Protein AF-A0A7U4E4L7-F1 (afdb_monomer)

Sequence (76 aa):
MNIQEVKGEEMYCLFAPDGSFQSNTLSPDFPSCVAFIKIMHKKGIGRSFHELCVAGYRVMPVKVTVVVNGDENKPF

Nearest PDB structures (foldseek):
  2m2k-assembly1_A  TM=3.660E-01  e=4.085E+00  Serratia marcescens

Foldseek 3Di:
DPQPDFDKAKWKFKAAQVRDTPVQLTGNDDVSSLVSQVVCVVVVNDNHPVVRVVNVMDIDIDIDTDRDPDDPPDDD

Secondary structure (DSSP, 8-state):
------EEEEEEEEE-TT--B-GGG-BSSHHHHHHHHHHHHHTTSS--HHHHHHTT-EEEEEEEEE---S-TT---

Solvent-accessible surface area (backbone atoms only — not comparable to full-atom values): 4601 Å² total; per-residue (Å²): 132,86,79,69,76,75,51,74,44,71,27,17,28,41,26,43,73,88,68,49,75,43,71,90,29,56,24,77,38,63,70,55,20,53,50,48,38,46,51,36,26,77,69,71,76,50,62,45,64,66,61,38,46,75,70,50,31,44,76,41,82,42,80,43,73,56,81,79,90,73,63,93,85,61,83,132

Mean predicted aligned error: 7.34 Å

Structure (mmCIF, N/CA/C/O backbone):
data_AF-A0A7U4E4L7-F1
#
_entry.id   AF-A0A7U4E4L7-F1
#
loop_
_atom_site.group_PDB
_atom_site.id
_atom_site.type_symbol
_atom_site.label_atom_id
_atom_site.label_alt_id
_atom_site.label_comp_id
_atom_site.label_asym_id
_atom_site.label_entity_id
_atom_site.label_seq_id
_atom_site.pdbx_PDB_ins_code
_atom_site.Cartn_x
_atom_site.Cartn_y
_atom_site.Cartn_z
_atom_site.occupancy
_atom_site.B_iso_or_equiv
_atom_site.auth_seq_id
_atom_site.auth_comp_id
_atom_site.auth_asym_id
_atom_site.auth_atom_id
_atom_site.pdbx_PDB_model_num
ATOM 1 N N . MET A 1 1 ? -18.452 -13.796 27.983 1.00 37.38 1 MET A N 1
ATOM 2 C CA . MET A 1 1 ? -17.586 -13.174 26.960 1.00 37.38 1 MET A CA 1
ATOM 3 C C . MET A 1 1 ? -18.236 -11.862 26.567 1.00 37.38 1 MET A C 1
ATOM 5 O O . MET A 1 1 ? -19.279 -11.904 25.931 1.00 37.38 1 MET A O 1
ATOM 9 N N . ASN A 1 2 ? -17.689 -10.726 27.006 1.00 38.38 2 ASN A N 1
ATOM 10 C CA . ASN A 1 2 ? -18.082 -9.432 26.449 1.00 38.38 2 ASN A CA 1
ATOM 11 C C . ASN A 1 2 ? -17.480 -9.369 25.048 1.00 38.38 2 ASN A C 1
ATOM 13 O O . ASN A 1 2 ? -16.261 -9.302 24.908 1.00 38.38 2 ASN A O 1
ATOM 17 N N . ILE A 1 3 ? -18.322 -9.499 24.028 1.00 47.50 3 ILE A N 1
ATOM 18 C CA . ILE A 1 3 ? -17.914 -9.277 22.643 1.00 47.50 3 ILE A CA 1
ATOM 19 C C . ILE A 1 3 ? -17.687 -7.771 22.537 1.00 47.50 3 ILE A C 1
ATOM 21 O O . ILE A 1 3 ? -18.642 -6.999 22.554 1.00 47.50 3 ILE A O 1
ATOM 25 N N . GLN A 1 4 ? -16.417 -7.369 22.559 1.00 54.09 4 GLN A N 1
ATOM 26 C CA . GLN A 1 4 ? -16.014 -5.982 22.368 1.00 54.09 4 GLN A CA 1
ATOM 27 C C . GLN A 1 4 ? -16.492 -5.512 20.990 1.00 54.09 4 GLN A C 1
ATOM 29 O O . GLN A 1 4 ? -16.497 -6.293 20.034 1.00 54.09 4 GLN A O 1
ATOM 34 N N . GLU A 1 5 ? -16.958 -4.266 20.914 1.00 52.34 5 GLU A N 1
ATOM 35 C CA . GLU A 1 5 ? -17.537 -3.678 19.707 1.00 52.34 5 GLU A CA 1
ATOM 36 C C . GLU A 1 5 ? -16.575 -3.818 18.524 1.00 52.34 5 GLU A C 1
ATOM 38 O O . GLU A 1 5 ? -15.462 -3.294 18.522 1.00 52.34 5 GLU A O 1
ATOM 43 N N . VAL A 1 6 ? -17.016 -4.538 17.493 1.00 53.91 6 VAL A N 1
ATOM 44 C CA . VAL A 1 6 ? -16.305 -4.607 16.219 1.00 53.91 6 VAL A CA 1
ATOM 45 C C . VAL A 1 6 ? -16.458 -3.251 15.542 1.00 53.91 6 VAL A C 1
ATOM 47 O O . VAL A 1 6 ? -17.442 -2.992 14.848 1.00 53.91 6 VAL A O 1
ATOM 50 N N . LYS A 1 7 ? -15.485 -2.365 15.751 1.00 59.31 7 LYS A N 1
ATOM 51 C CA . LYS A 1 7 ? -15.440 -1.083 15.055 1.00 59.31 7 LYS A CA 1
ATOM 52 C C . LYS A 1 7 ? -14.882 -1.311 13.652 1.00 59.31 7 LYS A C 1
ATOM 54 O O . LYS A 1 7 ? -13.729 -1.708 13.482 1.00 59.31 7 LYS A O 1
ATOM 59 N N . GLY A 1 8 ? -15.742 -1.136 12.652 1.00 60.19 8 GLY A N 1
ATOM 60 C CA . GLY A 1 8 ? -15.354 -1.142 11.247 1.00 60.19 8 GLY A CA 1
ATOM 61 C C . GLY A 1 8 ? -14.887 0.248 10.840 1.00 60.19 8 GLY A C 1
ATOM 62 O O . GLY A 1 8 ? -15.703 1.166 10.797 1.00 60.19 8 GLY A O 1
ATOM 63 N N . GLU A 1 9 ? -13.603 0.403 10.534 1.00 77.75 9 GLU A N 1
ATOM 64 C CA . GLU A 1 9 ? -13.051 1.666 10.035 1.00 77.75 9 GLU A CA 1
ATOM 65 C C . GLU A 1 9 ? -12.687 1.521 8.553 1.00 77.75 9 GLU A C 1
ATOM 67 O O . GLU A 1 9 ? -12.060 0.539 8.142 1.00 77.75 9 GLU A O 1
ATOM 72 N N . GLU A 1 10 ? -13.137 2.477 7.734 1.00 86.12 10 GLU A N 1
ATOM 73 C CA . GLU A 1 10 ? -12.673 2.593 6.354 1.00 86.12 10 GLU A CA 1
ATOM 74 C C . GLU A 1 10 ? -11.266 3.187 6.371 1.00 86.12 10 GLU A C 1
ATOM 76 O O . GLU A 1 10 ? -11.026 4.244 6.950 1.00 86.12 10 GLU A O 1
ATOM 81 N N . MET A 1 11 ? -10.332 2.474 5.759 1.00 94.38 11 MET A N 1
ATOM 82 C CA . MET A 1 11 ? -8.927 2.845 5.666 1.00 94.38 11 MET A CA 1
ATOM 83 C C . MET A 1 11 ? -8.455 2.664 4.226 1.00 94.38 11 MET A C 1
ATOM 85 O O . MET A 1 11 ? -9.171 2.131 3.383 1.00 94.38 11 MET A O 1
ATOM 89 N N . TYR A 1 12 ? -7.229 3.072 3.933 1.00 96.25 12 TYR A N 1
ATOM 90 C CA . TYR A 1 12 ? -6.601 2.930 2.626 1.00 96.25 12 TYR A CA 1
ATOM 91 C C . TYR A 1 12 ? -5.318 2.127 2.754 1.00 96.25 12 TYR A C 1
ATOM 93 O O . TYR A 1 12 ? -4.577 2.281 3.723 1.00 96.25 12 TYR A O 1
ATOM 101 N N . CYS A 1 13 ? -5.051 1.274 1.770 1.00 96.88 13 CYS A N 1
ATOM 102 C CA . CYS A 1 13 ? -3.826 0.490 1.733 1.00 96.88 13 CYS A CA 1
ATOM 103 C C . CYS A 1 13 ? -3.390 0.186 0.300 1.00 96.88 13 CYS A C 1
ATOM 105 O O . CYS A 1 13 ? -4.217 0.111 -0.610 1.00 96.88 13 CYS A O 1
ATOM 107 N N . LEU A 1 14 ? -2.089 -0.009 0.104 1.00 97.81 14 LEU A N 1
ATOM 108 C CA . LEU A 1 14 ? -1.502 -0.461 -1.146 1.00 97.81 14 LEU A CA 1
ATOM 109 C C . LEU A 1 14 ? -1.702 -1.974 -1.332 1.00 97.81 14 LEU A C 1
ATOM 111 O O . LEU A 1 14 ? -1.374 -2.785 -0.466 1.00 97.81 14 LEU A O 1
ATOM 115 N N . PHE A 1 15 ? -2.174 -2.348 -2.513 1.00 98.06 15 PHE A N 1
ATOM 116 C CA . PHE A 1 15 ? -2.275 -3.720 -2.986 1.00 98.06 15 PHE A CA 1
ATOM 117 C C . PHE A 1 15 ? -1.335 -3.933 -4.163 1.00 98.06 15 PHE A C 1
ATOM 119 O O . PHE A 1 15 ? -1.208 -3.071 -5.040 1.00 98.06 15 PHE A O 1
ATOM 126 N N . ALA A 1 16 ? -0.681 -5.087 -4.174 1.00 97.25 16 ALA A N 1
ATOM 127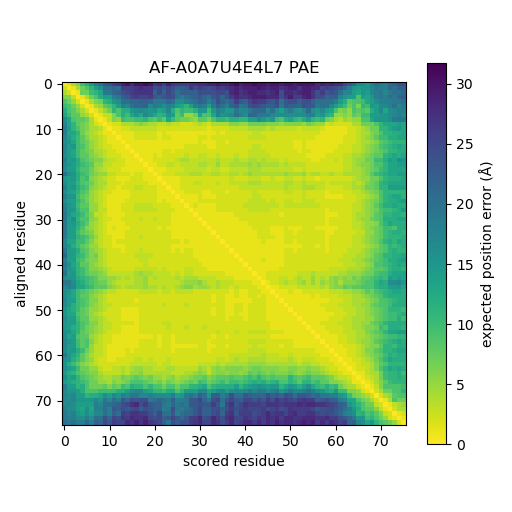 C CA . ALA A 1 16 ? 0.087 -5.551 -5.316 1.00 97.25 16 ALA A CA 1
ATOM 128 C C . ALA A 1 16 ? -0.840 -6.078 -6.431 1.00 97.25 16 ALA A C 1
ATOM 130 O O . ALA A 1 16 ? -2.012 -6.366 -6.174 1.00 97.25 16 ALA A O 1
ATOM 131 N N . PRO A 1 17 ? -0.339 -6.222 -7.673 1.00 97.06 17 PRO A N 1
ATOM 132 C CA . PRO A 1 17 ? -1.137 -6.710 -8.802 1.00 97.06 17 PRO A CA 1
ATOM 133 C C . PRO A 1 17 ? -1.733 -8.109 -8.600 1.00 97.06 17 PRO A C 1
ATOM 135 O O . PRO A 1 17 ? -2.744 -8.440 -9.211 1.00 97.06 17 PRO A O 1
ATOM 138 N N . ASP A 1 18 ? -1.110 -8.925 -7.750 1.00 96.50 18 ASP A N 1
ATOM 139 C CA . ASP A 1 18 ? -1.571 -10.265 -7.377 1.00 96.50 18 ASP A CA 1
ATOM 140 C C . ASP A 1 18 ? -2.661 -10.252 -6.286 1.00 96.50 18 ASP A C 1
ATOM 142 O O . ASP A 1 18 ? -3.121 -11.307 -5.853 1.00 96.50 18 ASP A O 1
ATOM 146 N N . GLY A 1 19 ? -3.080 -9.066 -5.833 1.00 93.88 19 GLY A N 1
ATOM 147 C CA . GLY A 1 19 ? -4.061 -8.888 -4.768 1.00 93.88 19 GLY A CA 1
ATOM 148 C C . GLY A 1 19 ? -3.476 -8.976 -3.358 1.00 93.88 19 GLY A C 1
ATOM 149 O O . GLY A 1 19 ? -4.231 -8.888 -2.389 1.00 93.88 19 GLY A O 1
ATOM 150 N N . SER A 1 20 ? -2.156 -9.118 -3.205 1.00 95.50 20 SER A N 1
ATOM 151 C CA . SER A 1 20 ? -1.530 -9.164 -1.884 1.00 95.50 20 SER A CA 1
ATOM 152 C C . SER A 1 20 ? -1.512 -7.791 -1.201 1.00 95.50 20 SER A C 1
ATOM 154 O O . SER A 1 20 ? -1.176 -6.753 -1.783 1.00 95.50 20 SER A O 1
ATOM 156 N N . PHE A 1 21 ? -1.884 -7.806 0.077 1.00 92.69 21 PHE A N 1
ATOM 157 C CA . PHE A 1 21 ? -2.041 -6.631 0.929 1.00 92.69 21 PHE A CA 1
ATOM 158 C C . PHE A 1 21 ? -0.704 -6.174 1.527 1.00 92.69 21 PHE A C 1
ATOM 160 O O . PHE A 1 21 ? -0.007 -6.959 2.169 1.00 92.69 21 PHE A O 1
ATOM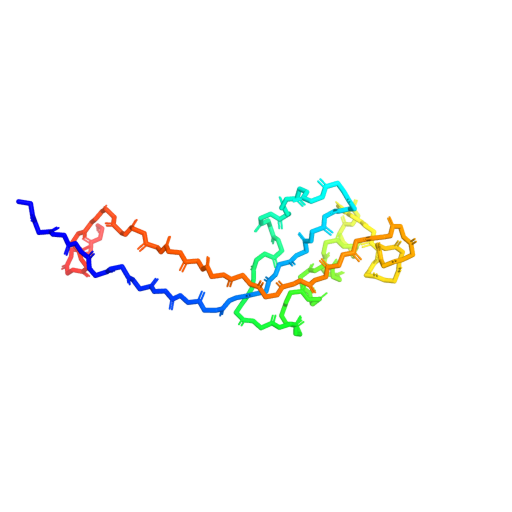 167 N N . GLN A 1 22 ? -0.369 -4.889 1.373 1.00 95.12 22 GLN A N 1
ATOM 168 C CA . GLN A 1 22 ? 0.851 -4.293 1.929 1.00 95.12 22 GLN A CA 1
ATOM 169 C C . GLN A 1 22 ? 0.540 -3.572 3.245 1.00 95.12 22 GLN A C 1
ATOM 171 O O . GLN A 1 22 ? 0.429 -2.346 3.297 1.00 95.12 22 GLN A O 1
ATOM 176 N N . SER A 1 23 ? 0.378 -4.349 4.320 1.00 92.19 23 SER A N 1
ATOM 177 C CA . SER A 1 23 ? -0.129 -3.892 5.628 1.00 92.19 23 SER A CA 1
ATOM 178 C C . SER A 1 23 ? 0.587 -2.680 6.222 1.00 92.19 23 SER A C 1
ATOM 180 O O . SER A 1 23 ? -0.035 -1.870 6.904 1.00 92.19 23 SER A O 1
ATOM 182 N N . ASN A 1 24 ? 1.874 -2.513 5.929 1.00 92.25 24 ASN A N 1
ATOM 183 C CA . ASN A 1 24 ? 2.669 -1.369 6.364 1.00 92.25 24 ASN A CA 1
ATOM 184 C C . ASN A 1 24 ? 2.183 -0.026 5.796 1.00 92.25 24 ASN A C 1
ATOM 186 O O . ASN A 1 24 ? 2.498 1.008 6.367 1.00 92.25 24 ASN A O 1
ATOM 190 N N . THR A 1 25 ? 1.433 -0.025 4.694 1.00 95.12 25 THR A N 1
ATOM 191 C CA . THR A 1 25 ? 0.882 1.192 4.078 1.00 95.12 25 THR A CA 1
ATOM 192 C C . THR A 1 25 ? -0.535 1.526 4.543 1.00 95.12 25 THR A C 1
ATOM 194 O O . THR A 1 25 ? -1.091 2.525 4.092 1.00 95.12 25 THR A O 1
ATOM 197 N N . LEU A 1 26 ? -1.115 0.723 5.443 1.00 95.56 26 LEU A N 1
ATOM 198 C CA . LEU A 1 26 ? -2.456 0.952 5.970 1.00 95.56 26 LEU A CA 1
ATOM 199 C C . LEU A 1 26 ? -2.528 2.320 6.661 1.00 95.56 26 LEU A C 1
ATOM 201 O O . LEU A 1 26 ? -1.708 2.648 7.517 1.00 95.56 26 LEU A O 1
ATOM 205 N N . SER A 1 27 ? -3.493 3.142 6.270 1.00 95.44 27 SER A N 1
ATOM 206 C CA . SER A 1 27 ? -3.627 4.520 6.747 1.00 95.44 27 SER A CA 1
ATOM 207 C C . SER A 1 27 ? -5.090 4.966 6.742 1.00 95.44 27 SER A C 1
ATOM 209 O O . SER A 1 27 ? -5.879 4.416 5.977 1.00 95.44 27 SER A O 1
ATOM 211 N N . PRO A 1 28 ? -5.474 5.953 7.570 1.00 94.31 28 PRO A N 1
ATOM 212 C CA . PRO A 1 28 ? -6.870 6.390 7.689 1.00 94.31 28 PRO A CA 1
ATOM 213 C C . PRO A 1 28 ? -7.417 7.035 6.408 1.00 94.31 28 PRO A C 1
ATOM 215 O O . PRO A 1 28 ? -8.618 7.019 6.167 1.00 94.31 28 PRO A O 1
ATOM 218 N N . ASP A 1 29 ? -6.546 7.578 5.560 1.00 95.19 29 ASP A N 1
ATOM 219 C CA . ASP A 1 29 ? -6.923 8.244 4.319 1.00 95.19 29 ASP A CA 1
ATOM 220 C C . ASP A 1 29 ? -5.884 8.005 3.208 1.00 95.19 29 ASP A C 1
ATOM 222 O O . ASP A 1 29 ? -4.745 7.579 3.447 1.00 95.19 29 ASP A O 1
ATOM 226 N N . PHE A 1 30 ? -6.290 8.273 1.965 1.00 95.31 30 PHE A N 1
ATOM 227 C CA . PHE A 1 30 ? -5.444 8.105 0.785 1.00 95.31 30 PHE A CA 1
ATOM 228 C C . PHE A 1 30 ? -4.168 8.975 0.822 1.00 95.31 30 PHE A C 1
ATOM 230 O O . PHE A 1 30 ? -3.084 8.420 0.608 1.00 95.31 30 PHE A O 1
ATOM 237 N N . PRO A 1 31 ? -4.227 10.299 1.100 1.00 97.12 31 PRO A N 1
ATOM 238 C CA . PRO A 1 31 ? -3.024 11.120 1.252 1.00 97.12 31 PRO A CA 1
ATOM 239 C C . PRO A 1 31 ? -2.008 10.558 2.250 1.00 97.12 31 PRO A C 1
ATOM 241 O O . PRO A 1 31 ? -0.817 10.512 1.939 1.00 97.12 31 PRO A O 1
ATOM 244 N N . SER A 1 32 ? -2.466 10.090 3.409 1.00 96.88 32 SER A N 1
ATOM 245 C CA . SER A 1 32 ? -1.643 9.494 4.462 1.00 96.88 32 SER A CA 1
ATOM 246 C C . SER A 1 32 ? -0.973 8.203 3.985 1.00 96.88 32 SER A C 1
ATOM 248 O O . SER A 1 32 ? 0.241 8.049 4.139 1.00 96.88 32 SER A O 1
ATOM 250 N N . CYS A 1 33 ? -1.715 7.333 3.288 1.00 96.88 33 CYS A N 1
ATOM 251 C CA . CYS A 1 33 ? -1.169 6.122 2.666 1.00 96.88 33 CYS A CA 1
ATOM 252 C C . CYS A 1 33 ? -0.043 6.461 1.668 1.00 96.88 33 CYS A C 1
ATOM 254 O O . CYS A 1 33 ? 1.044 5.876 1.702 1.00 96.88 33 CYS A O 1
ATOM 256 N N . VAL A 1 34 ? -0.269 7.442 0.788 1.00 97.19 34 VAL A N 1
ATOM 257 C CA . VAL A 1 34 ? 0.728 7.879 -0.205 1.00 97.19 34 VAL A CA 1
ATOM 258 C C . VAL A 1 34 ? 1.926 8.561 0.462 1.00 97.19 34 VAL A C 1
ATOM 260 O O . VAL A 1 34 ? 3.070 8.359 0.040 1.00 97.19 34 VAL A O 1
ATOM 263 N N . ALA A 1 35 ? 1.702 9.341 1.522 1.00 97.31 35 ALA A N 1
ATOM 264 C CA . ALA A 1 35 ? 2.766 9.956 2.307 1.00 97.31 35 ALA A CA 1
ATOM 265 C C . ALA A 1 35 ? 3.668 8.893 2.945 1.00 97.31 35 ALA A C 1
ATOM 267 O O . ALA A 1 35 ? 4.894 9.022 2.880 1.00 97.31 35 ALA A O 1
ATOM 268 N N . PHE A 1 36 ? 3.088 7.812 3.471 1.00 96.31 36 PHE A N 1
ATOM 269 C CA . PHE A 1 36 ? 3.848 6.695 4.021 1.00 96.31 36 PHE A CA 1
ATOM 270 C C . PHE A 1 36 ? 4.708 6.005 2.954 1.00 96.31 36 PHE A C 1
ATOM 272 O O . PHE A 1 36 ? 5.914 5.842 3.139 1.00 96.31 36 PHE A O 1
ATOM 279 N N . ILE A 1 37 ? 4.140 5.710 1.780 1.00 97.31 37 ILE A N 1
ATOM 280 C CA . ILE A 1 37 ? 4.888 5.158 0.633 1.00 97.31 37 ILE A CA 1
ATOM 281 C C . ILE A 1 37 ? 6.061 6.075 0.254 1.00 97.31 37 ILE A C 1
ATOM 283 O O . ILE A 1 37 ? 7.183 5.618 0.023 1.00 97.31 37 ILE A O 1
ATOM 287 N N . LYS A 1 38 ? 5.839 7.395 0.243 1.00 97.06 38 LYS A N 1
ATOM 288 C CA . LYS A 1 38 ? 6.888 8.384 -0.037 1.00 97.06 38 LYS A CA 1
ATOM 289 C C . LYS A 1 38 ? 7.995 8.372 1.021 1.00 97.06 38 LYS A C 1
ATOM 291 O O . LYS A 1 38 ? 9.161 8.540 0.662 1.00 97.06 38 LYS A O 1
ATOM 296 N N . ILE A 1 39 ? 7.662 8.180 2.298 1.00 96.56 39 ILE A N 1
ATOM 297 C CA . ILE A 1 39 ? 8.646 8.029 3.380 1.00 96.56 39 ILE A CA 1
ATOM 298 C C . ILE A 1 39 ? 9.468 6.752 3.174 1.00 96.56 39 ILE A C 1
ATOM 300 O O . ILE A 1 39 ? 10.696 6.819 3.215 1.00 96.56 39 ILE A O 1
ATOM 304 N N . MET A 1 40 ? 8.819 5.625 2.878 1.00 95.44 40 MET A N 1
ATOM 305 C CA . MET A 1 40 ? 9.486 4.341 2.628 1.00 95.44 40 MET A CA 1
ATOM 306 C C . MET A 1 40 ? 10.472 4.428 1.459 1.00 95.44 40 MET A C 1
ATOM 308 O O . MET A 1 40 ? 11.616 3.989 1.579 1.00 95.44 40 MET A O 1
ATOM 312 N N . HIS A 1 41 ? 10.069 5.079 0.365 1.00 97.44 41 HIS A N 1
ATOM 313 C CA . HIS A 1 41 ? 10.952 5.354 -0.766 1.00 97.44 41 HIS A CA 1
ATOM 314 C C . HIS A 1 41 ? 12.147 6.230 -0.365 1.00 97.44 41 HIS A C 1
ATOM 316 O O . HIS A 1 41 ? 13.290 5.876 -0.637 1.00 97.44 41 HIS A O 1
ATOM 322 N N . LYS A 1 42 ? 11.912 7.337 0.357 1.00 96.81 42 LYS A N 1
ATOM 323 C CA . LYS A 1 42 ? 12.989 8.219 0.847 1.00 96.81 42 LYS A CA 1
ATOM 324 C C . LYS A 1 42 ? 13.991 7.509 1.761 1.00 96.81 42 LYS A C 1
ATOM 326 O O . LYS A 1 42 ? 15.119 7.972 1.890 1.00 96.81 42 LYS A O 1
ATOM 331 N N . LYS A 1 43 ? 13.577 6.428 2.425 1.00 96.19 43 LYS A N 1
ATOM 332 C CA . LYS A 1 43 ? 14.430 5.606 3.292 1.00 96.19 43 LYS A CA 1
ATOM 333 C C . LYS A 1 43 ? 15.086 4.427 2.564 1.00 96.19 43 LYS A C 1
ATOM 335 O O . LYS A 1 43 ? 15.832 3.694 3.199 1.00 96.19 43 LYS A O 1
ATOM 340 N N . GLY A 1 44 ? 14.836 4.250 1.264 1.00 95.25 44 GLY A N 1
ATOM 341 C CA . GLY A 1 44 ? 15.395 3.154 0.467 1.00 95.25 44 GLY A CA 1
ATOM 342 C C . GLY A 1 44 ? 14.753 1.789 0.734 1.00 95.25 44 GLY A C 1
ATOM 343 O O . GLY A 1 44 ? 15.310 0.770 0.347 1.00 95.25 44 GLY A O 1
ATOM 344 N N . ILE A 1 45 ? 13.590 1.755 1.394 1.00 92.62 45 ILE A N 1
ATOM 345 C CA . ILE A 1 45 ? 12.884 0.521 1.792 1.00 92.62 45 ILE A CA 1
ATOM 346 C C . ILE A 1 45 ? 11.813 0.139 0.747 1.00 92.62 45 ILE A C 1
ATOM 348 O O . ILE A 1 45 ? 11.151 -0.888 0.849 1.00 92.62 45 ILE A O 1
ATOM 352 N N . GLY A 1 46 ? 11.630 0.955 -0.293 1.00 92.69 46 GLY A N 1
ATOM 353 C CA . GLY A 1 46 ? 10.658 0.704 -1.352 1.00 92.69 46 GLY A CA 1
ATOM 354 C C . GLY A 1 46 ? 10.851 1.612 -2.561 1.00 92.69 46 GLY A C 1
ATOM 355 O O . GLY A 1 46 ? 11.829 2.351 -2.651 1.00 92.69 46 GLY A O 1
ATOM 356 N N . ARG A 1 47 ? 9.894 1.553 -3.488 1.00 95.94 47 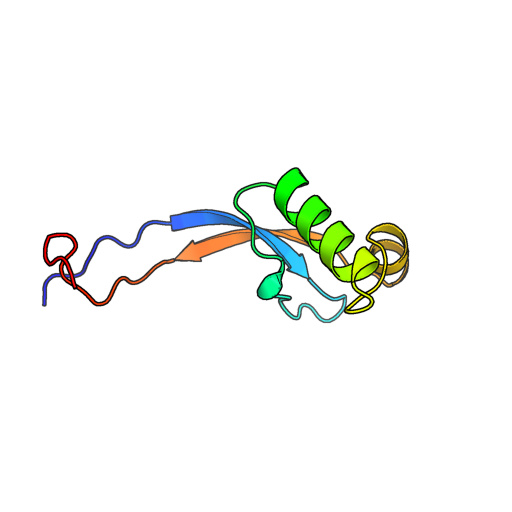ARG A N 1
ATOM 357 C CA . ARG A 1 47 ? 9.857 2.371 -4.709 1.00 95.94 47 ARG A CA 1
ATOM 358 C C . ARG A 1 47 ? 8.939 3.575 -4.534 1.00 95.94 47 ARG A C 1
ATOM 360 O O . ARG A 1 47 ? 8.093 3.597 -3.639 1.00 95.94 47 ARG A O 1
ATOM 367 N N . SER A 1 48 ? 9.088 4.578 -5.392 1.00 97.19 48 SER A N 1
ATOM 368 C CA . SER A 1 48 ? 8.168 5.712 -5.420 1.00 97.19 48 SER A CA 1
ATOM 369 C C . SER A 1 48 ? 6.741 5.263 -5.751 1.00 97.19 48 SER A C 1
ATOM 371 O O . SER A 1 48 ? 6.517 4.256 -6.424 1.00 97.19 48 SER A O 1
ATOM 373 N N . PHE A 1 49 ? 5.754 6.053 -5.324 1.00 96.75 49 PHE A N 1
ATOM 374 C CA . PHE A 1 49 ? 4.350 5.785 -5.641 1.00 96.75 49 PHE A CA 1
ATOM 375 C C . PHE A 1 49 ? 4.101 5.673 -7.156 1.00 96.75 49 PHE A C 1
ATOM 377 O O . PHE A 1 49 ? 3.353 4.808 -7.595 1.00 96.75 49 PHE A O 1
ATOM 384 N N . HIS A 1 50 ? 4.776 6.496 -7.964 1.00 97.50 50 HIS A N 1
ATOM 385 C CA . HIS A 1 50 ? 4.660 6.438 -9.420 1.00 97.50 50 HIS A CA 1
ATOM 386 C C . HIS A 1 50 ? 5.165 5.104 -9.992 1.00 97.50 50 HIS A C 1
ATOM 388 O O . HIS A 1 50 ? 4.446 4.460 -10.752 1.00 97.50 50 HIS A O 1
ATOM 394 N N . GLU A 1 51 ? 6.356 4.653 -9.589 1.00 97.88 51 GLU A N 1
ATOM 395 C CA . GLU A 1 51 ? 6.914 3.366 -10.031 1.00 97.88 51 GLU A CA 1
ATOM 396 C C . GLU A 1 51 ? 6.030 2.185 -9.620 1.00 97.88 51 GLU A C 1
ATOM 398 O O . GLU A 1 51 ? 5.854 1.244 -10.391 1.00 97.88 51 GLU A O 1
ATOM 403 N N . LEU A 1 52 ? 5.442 2.244 -8.423 1.00 97.25 52 LEU A N 1
ATOM 404 C CA . LEU A 1 52 ? 4.492 1.239 -7.945 1.00 97.25 52 LEU A CA 1
ATOM 405 C C . LEU A 1 52 ? 3.224 1.215 -8.808 1.00 97.25 52 LEU A C 1
ATOM 407 O O . LEU A 1 52 ? 2.793 0.144 -9.232 1.00 97.25 52 LEU A O 1
ATOM 411 N N . CYS A 1 53 ? 2.661 2.379 -9.140 1.00 97.06 53 CYS A N 1
ATOM 412 C CA . CYS A 1 53 ? 1.502 2.475 -10.027 1.00 97.06 53 CYS A CA 1
ATOM 413 C C . CYS A 1 53 ? 1.786 1.911 -11.427 1.00 97.06 53 CYS A C 1
ATOM 415 O O . CYS A 1 53 ? 0.943 1.189 -11.971 1.00 97.06 53 CYS A O 1
ATOM 417 N N . VAL A 1 54 ? 2.968 2.193 -11.989 1.00 97.94 54 VAL A N 1
ATOM 418 C CA . VAL A 1 54 ? 3.425 1.627 -13.273 1.00 97.94 54 VAL A CA 1
ATOM 419 C C . VAL A 1 54 ? 3.577 0.108 -13.180 1.00 97.94 54 VAL A C 1
ATOM 421 O O . VAL A 1 54 ? 3.171 -0.603 -14.093 1.00 97.94 54 VAL A O 1
ATOM 424 N N . ALA A 1 55 ? 4.071 -0.403 -12.051 1.00 97.19 55 ALA A N 1
ATOM 425 C CA . ALA A 1 55 ? 4.164 -1.836 -11.772 1.00 97.19 55 ALA A CA 1
ATOM 426 C C . ALA A 1 55 ? 2.809 -2.504 -11.452 1.00 97.19 55 ALA A C 1
ATOM 428 O O . ALA A 1 55 ? 2.778 -3.688 -11.131 1.00 97.19 55 ALA A O 1
ATOM 429 N N . GLY A 1 56 ? 1.694 -1.770 -11.527 1.00 97.56 56 GLY A N 1
ATOM 430 C CA . GLY A 1 56 ? 0.340 -2.303 -11.351 1.00 97.56 56 GLY A CA 1
ATOM 431 C C . GLY A 1 56 ? -0.194 -2.272 -9.916 1.00 97.56 56 GLY A C 1
ATOM 432 O O . GLY A 1 56 ? -1.316 -2.716 -9.691 1.00 97.56 56 GLY A O 1
ATOM 433 N N . TYR A 1 57 ? 0.550 -1.723 -8.954 1.00 98.12 57 TYR A N 1
ATOM 434 C CA . TYR A 1 57 ? 0.057 -1.564 -7.585 1.00 98.12 57 TYR A CA 1
ATOM 435 C C . TYR A 1 57 ? -1.043 -0.503 -7.521 1.00 98.12 57 TYR A C 1
ATOM 437 O O . TYR A 1 57 ? -1.029 0.475 -8.278 1.00 98.12 57 TYR A O 1
ATOM 445 N N . ARG A 1 58 ? -1.992 -0.665 -6.598 1.00 97.75 58 ARG A N 1
ATOM 446 C CA . ARG A 1 58 ? -3.116 0.264 -6.415 1.00 97.75 58 ARG A CA 1
ATOM 447 C C . ARG A 1 5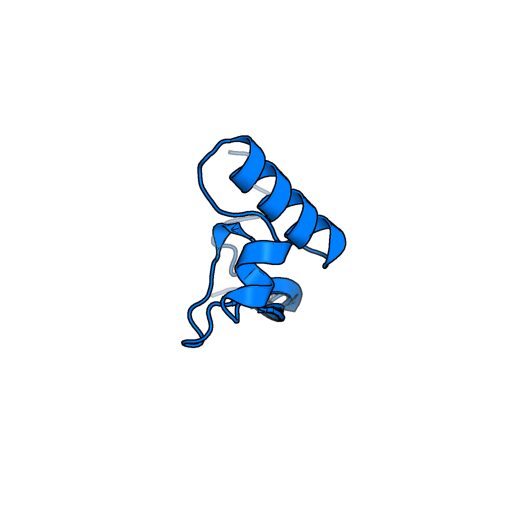8 ? -3.366 0.513 -4.937 1.00 97.75 58 ARG A C 1
ATOM 449 O O . ARG A 1 58 ? -3.351 -0.423 -4.149 1.00 97.75 58 ARG A O 1
ATOM 456 N N . VAL A 1 59 ? -3.613 1.766 -4.566 1.00 97.44 59 VAL A N 1
ATOM 457 C CA . VAL A 1 59 ? -4.151 2.083 -3.238 1.00 97.44 59 VAL A CA 1
ATOM 458 C C . VAL A 1 59 ? -5.661 1.919 -3.308 1.00 97.44 59 VAL A C 1
ATOM 460 O O . VAL A 1 59 ? -6.302 2.519 -4.170 1.00 97.44 59 VAL A O 1
ATOM 463 N N . MET A 1 60 ? -6.214 1.090 -2.430 1.00 96.38 60 MET A N 1
ATOM 464 C CA . MET A 1 60 ? -7.636 0.764 -2.396 1.00 96.38 60 MET A CA 1
ATOM 465 C C . MET A 1 60 ? -8.213 1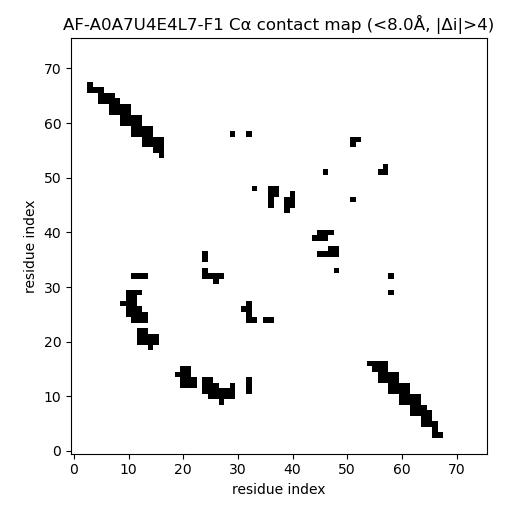.024 -1.003 1.00 96.38 60 MET A C 1
ATOM 467 O O . MET A 1 60 ? -7.491 0.848 -0.014 1.00 96.38 60 MET A O 1
ATOM 471 N N . PRO A 1 61 ? -9.496 1.416 -0.909 1.00 94.62 61 PRO A N 1
ATOM 472 C CA . PRO A 1 61 ? -10.193 1.445 0.363 1.00 94.62 61 PRO A CA 1
ATOM 473 C C . PRO A 1 61 ? -10.371 0.017 0.890 1.00 94.62 61 PRO A C 1
ATOM 475 O O . PRO A 1 61 ? -10.671 -0.914 0.139 1.00 94.62 61 PRO A O 1
ATOM 478 N N . VAL A 1 62 ? -10.194 -0.155 2.193 1.00 92.56 62 VAL A N 1
ATOM 479 C CA . VAL A 1 62 ? -10.364 -1.415 2.914 1.00 92.56 62 VAL A CA 1
ATOM 480 C C . VAL A 1 62 ? -11.195 -1.179 4.163 1.00 92.56 62 VAL A C 1
ATOM 482 O O . VAL A 1 62 ? -11.130 -0.115 4.774 1.00 92.56 62 VAL A O 1
ATOM 485 N N . LYS A 1 63 ? -11.964 -2.190 4.563 1.00 90.44 63 LYS A N 1
ATOM 486 C CA . LYS A 1 63 ? -12.641 -2.203 5.860 1.00 90.44 63 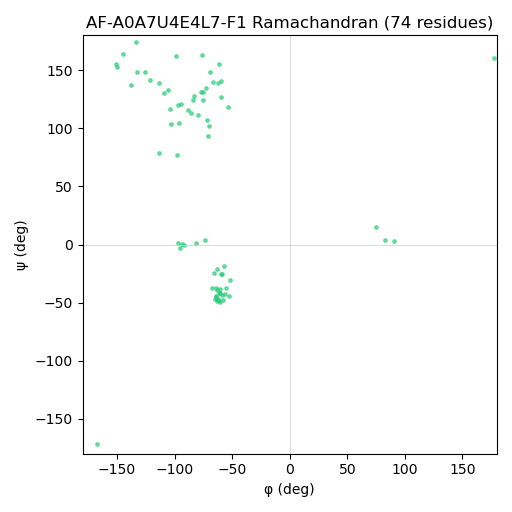LYS A CA 1
ATOM 487 C C . LYS A 1 63 ? -11.791 -2.993 6.836 1.00 90.44 63 LYS A C 1
ATOM 489 O O . LYS A 1 63 ? -11.529 -4.171 6.595 1.00 90.44 63 LYS A O 1
ATOM 494 N N . VAL A 1 64 ? -11.368 -2.348 7.915 1.00 86.31 64 VAL A N 1
ATOM 495 C CA . VAL A 1 64 ? -10.577 -2.984 8.969 1.00 86.31 64 VAL A CA 1
ATOM 496 C C . VAL A 1 64 ? -11.460 -3.214 10.184 1.00 86.31 64 VAL A C 1
ATOM 498 O O . VAL A 1 64 ? -12.189 -2.323 10.613 1.00 86.31 64 VAL A O 1
ATOM 501 N N . THR A 1 65 ? -11.384 -4.423 10.731 1.00 83.81 65 THR A N 1
ATOM 502 C CA . THR A 1 65 ? -11.981 -4.784 12.015 1.00 83.81 65 THR A CA 1
ATOM 503 C C . THR A 1 65 ? -10.869 -4.864 13.045 1.00 83.81 65 THR A C 1
ATOM 505 O O . THR A 1 65 ? -9.983 -5.712 12.933 1.00 83.81 65 THR A O 1
ATOM 508 N N . VAL A 1 66 ? -10.918 -3.992 14.048 1.00 76.38 66 VAL A N 1
ATOM 509 C CA . VAL A 1 66 ? -9.989 -4.037 15.179 1.00 76.38 66 VAL A CA 1
ATOM 510 C C . VAL A 1 66 ? -10.642 -4.830 16.305 1.00 76.38 66 VAL A C 1
ATOM 512 O O . VAL A 1 66 ? -11.717 -4.472 16.777 1.00 76.38 66 VAL A O 1
ATOM 515 N N . VAL A 1 67 ? -9.997 -5.918 16.724 1.00 78.75 67 VAL A N 1
ATOM 516 C CA . VAL A 1 67 ? -10.374 -6.658 17.933 1.00 78.75 67 VAL A CA 1
ATOM 517 C C . VAL A 1 67 ? -9.379 -6.278 19.013 1.00 78.75 67 VAL A C 1
ATOM 519 O O . VAL A 1 67 ? -8.227 -6.716 18.990 1.00 78.75 67 VAL A O 1
ATOM 522 N N . VAL A 1 68 ? -9.809 -5.427 19.938 1.00 70.19 68 VAL A N 1
ATOM 523 C CA . VAL A 1 68 ? -9.018 -5.118 21.124 1.00 70.19 68 VAL A CA 1
ATOM 524 C C . VAL A 1 68 ? -9.127 -6.322 22.065 1.00 70.19 68 VAL A C 1
ATOM 526 O O . VAL A 1 68 ? -10.197 -6.876 22.287 1.00 70.19 68 VAL A O 1
ATOM 529 N N . ASN A 1 69 ? -7.997 -6.810 22.567 1.00 71.38 69 ASN A N 1
ATOM 530 C CA . ASN A 1 69 ? -7.965 -7.833 23.612 1.00 71.38 69 ASN A CA 1
ATOM 531 C C . ASN A 1 69 ? -7.369 -7.175 24.858 1.00 71.38 69 ASN A C 1
ATOM 533 O O . ASN A 1 69 ? -6.178 -7.298 25.128 1.00 71.38 69 ASN A O 1
ATOM 537 N N . GLY A 1 70 ? -8.189 -6.406 25.571 1.00 66.88 70 GLY A N 1
ATOM 538 C CA . GLY A 1 70 ? -7.776 -5.628 26.740 1.00 66.88 70 GLY A CA 1
ATOM 539 C C . GLY A 1 70 ? -8.923 -4.790 27.300 1.00 66.88 70 GLY A C 1
ATOM 540 O O . GLY A 1 70 ? -9.925 -4.578 26.623 1.00 66.88 70 GLY A O 1
ATOM 541 N N . ASP A 1 71 ? -8.801 -4.366 28.555 1.00 64.38 71 ASP A N 1
ATOM 542 C CA . ASP A 1 71 ? -9.728 -3.424 29.188 1.00 64.38 71 ASP A CA 1
ATOM 543 C C . ASP A 1 71 ? -9.226 -2.004 28.902 1.00 64.38 71 ASP A C 1
ATOM 545 O O . ASP A 1 71 ? -8.132 -1.653 29.344 1.00 64.38 71 ASP A O 1
ATOM 549 N N . GLU A 1 72 ? -9.996 -1.204 28.157 1.00 61.16 72 GLU A N 1
ATOM 550 C CA . GLU A 1 72 ? -9.642 0.182 27.798 1.00 61.16 72 GLU A CA 1
ATOM 551 C C . GLU A 1 72 ? -9.379 1.072 29.028 1.00 61.16 72 GLU A C 1
ATOM 553 O O . GLU A 1 72 ? -8.722 2.104 28.915 1.00 61.16 72 GLU A O 1
ATOM 558 N N . ASN A 1 73 ? -9.839 0.657 30.216 1.00 60.59 73 ASN A N 1
ATOM 559 C CA . ASN A 1 73 ? -9.672 1.391 31.471 1.00 60.59 73 ASN A CA 1
ATOM 560 C C . ASN A 1 73 ? -8.486 0.929 32.330 1.00 60.59 73 ASN A C 1
ATOM 562 O O . ASN A 1 73 ? -8.291 1.460 33.426 1.00 60.59 73 ASN A O 1
ATOM 566 N N . LYS A 1 74 ? -7.690 -0.050 31.885 1.00 56.16 74 LYS A N 1
ATOM 567 C CA . LYS A 1 74 ? -6.460 -0.435 32.589 1.00 56.16 74 LYS A CA 1
ATOM 568 C C . LYS A 1 74 ? -5.256 0.271 31.966 1.00 56.16 74 LYS A C 1
ATOM 570 O O . LYS A 1 74 ? -4.815 -0.152 30.898 1.00 56.16 74 LYS A O 1
ATOM 575 N N . PRO A 1 75 ? -4.691 1.314 32.611 1.00 54.28 75 PRO A N 1
ATOM 576 C CA . PRO A 1 75 ? -3.354 1.756 32.250 1.00 54.28 75 PRO A CA 1
ATOM 577 C C . PRO A 1 75 ? -2.382 0.602 32.527 1.00 54.28 75 PRO A C 1
ATOM 579 O O . PRO A 1 75 ? -2.549 -0.123 33.512 1.00 54.28 75 PRO 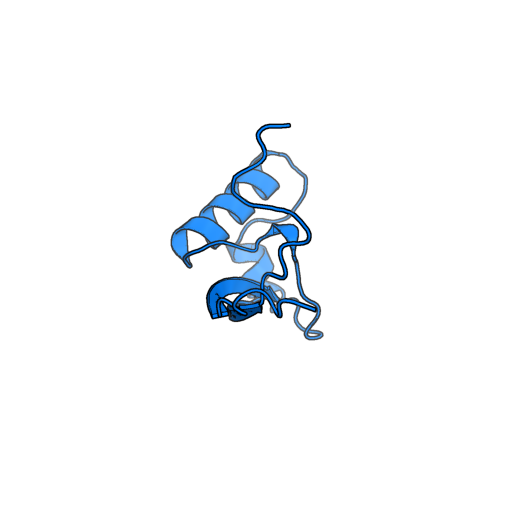A O 1
ATOM 582 N N . PHE A 1 76 ? -1.436 0.413 31.608 1.00 60.00 76 PHE A N 1
ATOM 583 C CA . PHE A 1 76 ? -0.382 -0.600 31.677 1.00 60.00 76 PHE A CA 1
ATOM 584 C C . PHE A 1 76 ? 0.370 -0.579 33.012 1.00 60.00 76 PHE A C 1
ATOM 586 O O . PHE A 1 76 ? 0.674 0.537 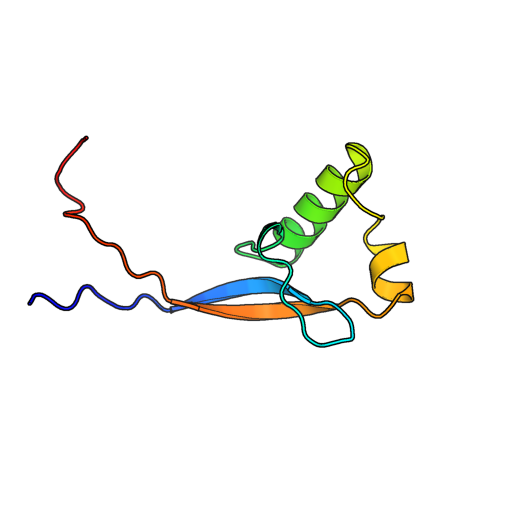33.495 1.00 60.00 76 PHE A O 1
#

pLDDT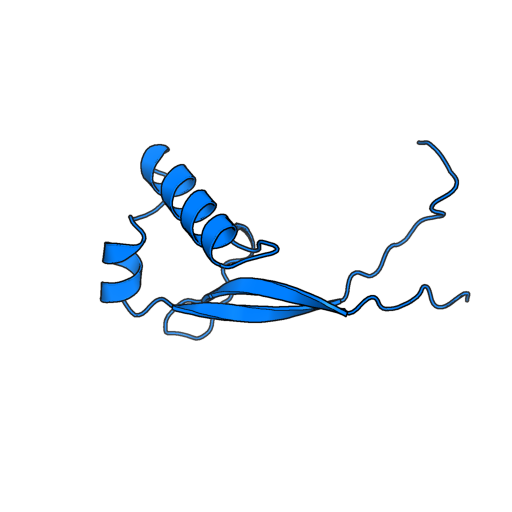: mean 86.09, std 16.8, range [37.38, 98.12]

Organism: Runella slithyformis (strain ATCC 29530 / DSM 19594 / LMG 11500 / NCIMB 11436 / LSU 4) (NCBI:txid761193)

Radius of gyration: 15.62 Å; Cα contacts (8 Å, |Δi|>4): 105; chains: 1; bounding box: 34×24×46 Å